Protein AF-A0A7Y3U0V8-F1 (afdb_monomer_lite)

Foldseek 3Di:
DDPPCVVDPQNCFQVDAFPWPRATWHWDAPPVRPFIWTDHPCCVPPNCVRPVGDTHGRVVVVVVVVVVCVVPPVDPVNVVVVVVVVVVVVVVVVVVVVVVVVVVVVVVVVVVVD

Radius of gyration: 26.28 Å; chains: 1; bounding box: 59×30×75 Å

Secondary structure (DSSP, 8-state):
---TTTTSS-TTTTTSB-TTT-PBEEEEEETTTTEEEEEEHHHHHH-TTT--PPPEEHHHHHHHHHHHHHHHTS-HHHHHHHHHHHHHHHHHHHHHHHHHHHHHHHHHHHHHH-

Structure (mmCIF, N/CA/C/O backbone):
data_AF-A0A7Y3U0V8-F1
#
_entry.id   AF-A0A7Y3U0V8-F1
#
loop_
_atom_site.group_PDB
_atom_site.id
_atom_site.type_symbol
_atom_site.label_atom_id
_atom_site.label_alt_id
_atom_site.label_comp_id
_atom_site.label_asym_id
_atom_site.label_entity_id
_atom_site.label_seq_id
_atom_site.pdbx_PDB_ins_code
_atom_site.Cartn_x
_atom_site.Cartn_y
_atom_site.Cartn_z
_atom_site.occupancy
_atom_site.B_iso_or_equiv
_atom_site.auth_seq_id
_atom_site.auth_comp_id
_atom_site.auth_asym_id
_atom_site.auth_atom_id
_atom_site.pdbx_PDB_model_num
ATOM 1 N N . MET A 1 1 ? 3.130 -12.318 14.472 1.00 51.38 1 MET A N 1
ATOM 2 C CA . MET A 1 1 ? 3.737 -12.485 13.133 1.00 51.38 1 MET A CA 1
ATOM 3 C C . MET A 1 1 ? 3.692 -11.131 12.450 1.00 51.38 1 MET A C 1
ATOM 5 O O . MET A 1 1 ? 2.601 -10.608 12.288 1.00 51.38 1 MET A O 1
ATOM 9 N N . ILE A 1 2 ? 4.841 -10.527 12.147 1.00 52.47 2 ILE A N 1
ATOM 10 C CA . ILE A 1 2 ? 4.885 -9.251 11.417 1.00 52.47 2 ILE A CA 1
ATOM 11 C C . ILE A 1 2 ? 4.804 -9.585 9.916 1.00 52.47 2 ILE A C 1
ATOM 13 O O . ILE A 1 2 ? 5.541 -10.474 9.480 1.00 52.47 2 ILE A O 1
ATOM 17 N N . PRO A 1 3 ? 3.913 -8.946 9.136 1.00 63.31 3 PRO A N 1
ATOM 18 C CA . PRO A 1 3 ? 3.872 -9.100 7.684 1.00 63.31 3 PRO A CA 1
ATOM 19 C C . PRO A 1 3 ? 5.257 -8.899 7.052 1.00 63.31 3 PRO A C 1
ATOM 21 O O . PRO A 1 3 ? 5.982 -7.965 7.399 1.00 63.31 3 PRO A O 1
ATOM 24 N N . ARG A 1 4 ? 5.636 -9.785 6.122 1.00 58.84 4 ARG A N 1
ATOM 25 C CA . ARG A 1 4 ? 6.954 -9.802 5.452 1.00 58.84 4 ARG A CA 1
ATOM 26 C C . ARG A 1 4 ? 7.256 -8.486 4.726 1.00 58.84 4 ARG A C 1
ATOM 28 O O . ARG A 1 4 ? 8.412 -8.142 4.494 1.00 58.84 4 ARG A O 1
ATOM 35 N N . GLU A 1 5 ? 6.206 -7.770 4.365 1.00 58.00 5 GLU A N 1
ATOM 36 C CA . GLU A 1 5 ? 6.203 -6.481 3.694 1.00 58.00 5 GLU A CA 1
ATOM 37 C C . GLU A 1 5 ? 6.750 -5.360 4.593 1.00 58.00 5 GLU A C 1
ATOM 39 O O . GLU A 1 5 ? 7.354 -4.426 4.080 1.00 58.00 5 GLU A O 1
ATOM 44 N N . ILE A 1 6 ? 6.618 -5.474 5.922 1.00 57.53 6 ILE A N 1
ATOM 45 C CA . ILE A 1 6 ? 7.069 -4.458 6.893 1.00 57.53 6 ILE A CA 1
ATOM 46 C C . ILE A 1 6 ? 8.586 -4.536 7.133 1.00 57.53 6 ILE A C 1
ATOM 48 O O . ILE A 1 6 ? 9.217 -3.539 7.466 1.00 57.53 6 ILE A O 1
ATOM 52 N N . THR A 1 7 ? 9.196 -5.706 6.930 1.00 62.00 7 THR A N 1
ATOM 53 C CA . THR A 1 7 ? 10.648 -5.914 7.094 1.00 62.00 7 THR A CA 1
ATOM 54 C C . THR A 1 7 ? 11.430 -5.782 5.787 1.00 62.00 7 THR A C 1
ATOM 56 O O . THR A 1 7 ? 12.633 -6.028 5.766 1.00 62.00 7 THR A O 1
ATOM 59 N N . ASN A 1 8 ? 10.755 -5.498 4.673 1.00 68.44 8 ASN A N 1
ATOM 60 C CA . ASN A 1 8 ? 11.371 -5.441 3.355 1.00 68.44 8 ASN A CA 1
ATOM 61 C C . ASN A 1 8 ? 11.586 -3.983 2.950 1.00 68.44 8 ASN A C 1
ATOM 63 O O . ASN A 1 8 ? 10.639 -3.203 2.930 1.00 68.44 8 ASN A O 1
ATOM 67 N N . ASP A 1 9 ? 12.802 -3.642 2.525 1.00 85.06 9 ASP A N 1
ATOM 68 C CA . ASP A 1 9 ? 13.125 -2.298 2.034 1.00 85.06 9 ASP A CA 1
ATOM 69 C C . ASP A 1 9 ? 12.246 -1.874 0.845 1.00 85.06 9 ASP A C 1
ATOM 71 O O . ASP A 1 9 ? 12.146 -0.686 0.548 1.00 85.06 9 ASP A O 1
ATOM 75 N N . TYR A 1 10 ? 11.594 -2.822 0.164 1.00 91.75 10 TYR A N 1
ATOM 76 C CA . TYR A 1 10 ? 10.693 -2.604 -0.968 1.00 91.75 10 TYR A CA 1
ATOM 77 C C . TYR A 1 10 ? 9.214 -2.739 -0.582 1.00 91.75 10 TYR A C 1
ATOM 79 O O . TYR A 1 10 ? 8.650 -3.837 -0.641 1.00 91.75 10 TYR A O 1
ATOM 87 N N . LEU A 1 11 ? 8.576 -1.598 -0.305 1.00 91.81 11 LEU A N 1
ATOM 88 C CA . LEU A 1 11 ? 7.186 -1.478 0.164 1.00 91.81 11 LEU A CA 1
ATOM 89 C C . LEU A 1 11 ? 6.149 -2.144 -0.753 1.00 91.81 11 LEU A C 1
ATOM 91 O O . LEU A 1 11 ? 5.103 -2.591 -0.301 1.00 91.81 11 LEU A O 1
ATOM 95 N N . LEU A 1 12 ? 6.424 -2.197 -2.056 1.00 92.56 12 LEU A N 1
ATOM 96 C CA . LEU A 1 12 ? 5.474 -2.641 -3.079 1.00 92.56 12 LEU A CA 1
ATOM 97 C C . LEU A 1 12 ? 5.770 -4.051 -3.597 1.00 92.56 12 LEU A C 1
ATOM 99 O O . LEU A 1 12 ? 5.128 -4.518 -4.543 1.00 92.56 12 LEU A O 1
ATOM 103 N N . SER A 1 13 ? 6.780 -4.726 -3.043 1.00 87.56 13 SER A N 1
ATOM 104 C CA . SER A 1 13 ? 7.215 -6.027 -3.546 1.00 87.56 13 SER A CA 1
ATOM 105 C C . SER A 1 13 ? 6.080 -7.045 -3.435 1.00 87.56 13 SER A C 1
ATOM 107 O O . SER A 1 13 ? 5.631 -7.372 -2.345 1.00 87.56 13 SER A O 1
ATOM 109 N N . GLY A 1 14 ? 5.630 -7.576 -4.574 1.00 79.31 14 GLY A N 1
ATOM 110 C CA . GLY A 1 14 ? 4.505 -8.513 -4.629 1.00 79.31 14 GLY A CA 1
ATOM 111 C C . GLY A 1 14 ? 3.107 -7.881 -4.598 1.00 79.31 14 GLY A C 1
ATOM 112 O O . GLY A 1 14 ? 2.146 -8.618 -4.820 1.00 79.31 14 GLY A O 1
ATOM 113 N N . LEU A 1 15 ? 3.004 -6.561 -4.405 1.00 90.94 15 LEU A N 1
ATOM 114 C CA . LEU A 1 15 ? 1.764 -5.784 -4.534 1.00 90.94 15 LEU A CA 1
ATOM 115 C C . LEU A 1 15 ? 1.580 -5.239 -5.955 1.00 90.94 15 LEU A C 1
ATOM 117 O O . LEU A 1 15 ? 0.465 -5.202 -6.467 1.00 90.94 15 LEU A O 1
ATOM 121 N N . ILE A 1 16 ? 2.677 -4.853 -6.615 1.00 94.06 16 ILE A N 1
ATOM 122 C CA . ILE A 1 16 ? 2.639 -4.347 -7.991 1.00 94.06 16 ILE A CA 1
ATOM 123 C C . ILE A 1 16 ? 2.934 -5.440 -9.026 1.00 94.06 16 ILE A C 1
ATOM 125 O O . ILE A 1 16 ? 3.755 -6.344 -8.828 1.00 94.06 16 ILE A O 1
ATOM 129 N N . TYR A 1 17 ? 2.276 -5.319 -10.178 1.00 96.62 17 TYR A N 1
ATOM 130 C CA . TYR A 1 17 ? 2.333 -6.280 -11.275 1.00 96.62 17 TYR A CA 1
ATOM 131 C C . TYR A 1 17 ? 2.912 -5.646 -12.537 1.00 96.62 17 TYR A C 1
ATOM 133 O O . TYR A 1 17 ? 2.713 -4.471 -12.836 1.00 96.62 17 TYR A O 1
ATOM 141 N N . CYS A 1 18 ? 3.632 -6.452 -13.310 1.00 96.75 18 CYS A N 1
ATOM 142 C CA . CYS A 1 18 ? 4.241 -6.018 -14.552 1.00 96.75 18 CYS A CA 1
ATOM 143 C C . CYS A 1 18 ? 3.168 -5.660 -15.587 1.00 96.75 18 CYS A C 1
ATOM 145 O O . CYS A 1 18 ? 2.355 -6.504 -15.961 1.00 96.75 18 CYS A O 1
ATOM 147 N N . GLY A 1 19 ? 3.233 -4.448 -16.141 1.00 95.81 19 GLY A N 1
ATOM 148 C CA . GLY A 1 19 ? 2.300 -4.003 -17.181 1.00 95.81 19 GLY A CA 1
ATOM 149 C C . GLY A 1 19 ? 2.305 -4.863 -18.453 1.00 95.81 19 GLY A C 1
ATOM 150 O O . GLY A 1 19 ? 1.272 -4.946 -19.111 1.00 95.81 19 GLY A O 1
ATOM 151 N N . LYS A 1 20 ? 3.426 -5.537 -18.764 1.00 96.69 20 LYS A N 1
ATOM 152 C CA . LYS A 1 20 ? 3.589 -6.367 -19.971 1.00 96.69 20 LYS A CA 1
ATOM 153 C C . LYS A 1 20 ? 3.099 -7.803 -19.794 1.00 96.69 20 LYS A C 1
ATOM 155 O O . LYS A 1 20 ? 2.203 -8.229 -20.504 1.00 96.69 20 LYS A O 1
ATOM 160 N N . CYS A 1 21 ? 3.695 -8.552 -18.866 1.00 96.12 21 CYS A N 1
ATOM 161 C CA . CYS A 1 21 ? 3.428 -9.990 -18.719 1.00 96.12 21 CYS A CA 1
ATOM 162 C C . CYS A 1 21 ? 2.584 -10.345 -17.490 1.00 96.12 21 CYS A C 1
ATOM 164 O O . CYS A 1 21 ? 2.424 -11.523 -17.188 1.00 96.12 21 CYS A O 1
ATOM 166 N N . LYS A 1 22 ? 2.105 -9.343 -16.739 1.00 96.62 22 LYS A N 1
ATOM 167 C CA . LYS A 1 22 ? 1.281 -9.494 -15.526 1.00 96.62 22 LYS A CA 1
ATOM 168 C C . LYS A 1 22 ? 1.911 -10.301 -14.385 1.00 96.62 22 LYS A C 1
ATOM 170 O O . LYS A 1 22 ? 1.285 -10.469 -13.349 1.00 96.62 22 LYS A O 1
ATOM 175 N N . ALA A 1 23 ? 3.164 -10.739 -14.506 1.00 95.88 23 ALA A N 1
ATOM 176 C CA . ALA A 1 23 ? 3.902 -11.317 -13.388 1.00 95.88 23 ALA A CA 1
ATOM 177 C C . ALA A 1 23 ? 4.147 -10.266 -12.292 1.00 95.88 23 ALA A C 1
ATOM 179 O O . ALA A 1 23 ? 4.283 -9.076 -12.589 1.00 95.88 23 ALA A O 1
ATOM 180 N N . LYS A 1 24 ? 4.271 -10.708 -11.036 1.00 95.62 24 LYS A N 1
ATOM 181 C CA . LYS A 1 24 ? 4.640 -9.838 -9.908 1.00 95.62 24 LYS A CA 1
ATOM 182 C C . LYS A 1 24 ? 5.958 -9.108 -10.181 1.00 95.62 24 LYS A C 1
ATOM 184 O O . LYS A 1 24 ? 6.856 -9.646 -10.841 1.00 95.62 24 LYS A O 1
ATOM 189 N N . MET A 1 25 ? 6.082 -7.889 -9.668 1.00 95.81 25 MET A N 1
ATOM 190 C CA . MET A 1 25 ? 7.360 -7.182 -9.632 1.00 95.81 25 MET A CA 1
ATOM 191 C C . MET A 1 25 ? 8.003 -7.320 -8.252 1.00 95.81 25 MET A C 1
ATOM 193 O O . MET A 1 25 ? 7.319 -7.372 -7.229 1.00 95.81 25 MET A O 1
ATOM 197 N N . ILE A 1 26 ? 9.328 -7.410 -8.248 1.00 94.19 26 ILE A N 1
ATOM 198 C CA . ILE A 1 26 ? 10.160 -7.612 -7.061 1.00 94.19 26 ILE A CA 1
ATOM 199 C C . ILE A 1 26 ? 11.203 -6.503 -6.955 1.00 94.19 26 ILE A C 1
ATOM 201 O O . ILE A 1 26 ? 11.564 -5.886 -7.962 1.00 94.19 26 ILE A O 1
ATOM 205 N N . GLY A 1 27 ? 11.693 -6.268 -5.741 1.00 93.81 27 GLY A N 1
ATOM 206 C CA . GLY A 1 27 ? 12.821 -5.375 -5.510 1.00 93.81 27 GLY A CA 1
ATOM 207 C C . GLY A 1 27 ? 14.100 -5.868 -6.187 1.00 93.81 27 GLY A C 1
ATOM 208 O O . GLY A 1 27 ? 14.397 -7.061 -6.200 1.00 93.81 27 GLY A O 1
ATOM 209 N N . SER A 1 28 ? 14.850 -4.943 -6.776 1.00 92.56 28 SER A N 1
ATOM 210 C CA . SER A 1 28 ? 16.143 -5.185 -7.412 1.00 92.56 28 SER A CA 1
ATOM 211 C C . SER A 1 28 ? 17.066 -3.994 -7.178 1.00 92.56 28 SER A C 1
ATOM 213 O O . SER A 1 28 ? 16.632 -2.838 -7.251 1.00 92.56 28 SER A O 1
ATOM 215 N N . SER A 1 29 ? 18.333 -4.263 -6.875 1.00 93.06 29 SER A N 1
ATOM 216 C CA . SER A 1 29 ? 19.367 -3.243 -6.745 1.00 93.06 29 SER A CA 1
ATOM 217 C C . SER A 1 29 ? 20.390 -3.360 -7.875 1.00 93.06 29 SER A C 1
ATOM 219 O O . SER A 1 29 ? 20.605 -4.431 -8.442 1.00 93.06 29 SER A O 1
ATOM 221 N N . ALA A 1 30 ? 21.009 -2.237 -8.228 1.00 89.94 30 ALA A N 1
ATOM 222 C CA . ALA A 1 30 ? 22.082 -2.161 -9.212 1.00 89.94 30 ALA A CA 1
ATOM 223 C C . ALA A 1 30 ? 23.270 -1.377 -8.644 1.00 89.94 30 ALA A C 1
ATOM 225 O O . ALA A 1 30 ? 23.121 -0.634 -7.670 1.00 89.94 30 ALA A O 1
ATOM 226 N N . LYS A 1 31 ? 24.446 -1.544 -9.269 1.00 88.12 31 LYS A N 1
ATOM 227 C CA . LYS A 1 31 ? 25.719 -0.928 -8.846 1.00 88.12 31 LYS A CA 1
ATOM 228 C C . LYS A 1 31 ? 25.970 -1.103 -7.341 1.00 88.12 31 LYS A C 1
ATOM 230 O O . LYS A 1 31 ? 26.097 -0.125 -6.612 1.00 88.12 31 LYS A O 1
ATOM 235 N N . SER A 1 32 ? 25.953 -2.353 -6.875 1.00 87.56 32 SER A N 1
ATOM 236 C CA . SER A 1 32 ? 26.212 -2.709 -5.471 1.00 87.56 32 SER A CA 1
ATOM 237 C C . SER A 1 32 ? 25.335 -1.958 -4.457 1.00 87.56 32 SER A C 1
ATOM 239 O O . SER A 1 32 ? 25.818 -1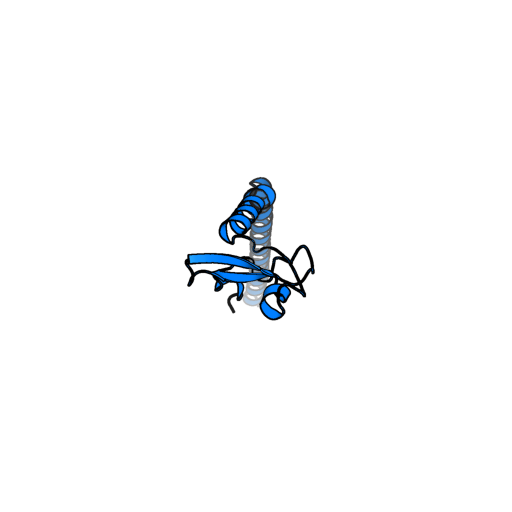.527 -3.418 1.00 87.56 32 SER A O 1
ATOM 241 N N . GLY A 1 33 ? 24.047 -1.769 -4.767 1.00 85.62 33 GLY A N 1
ATOM 242 C CA . GLY A 1 33 ? 23.105 -1.112 -3.854 1.00 85.62 33 GLY A CA 1
ATOM 243 C C . GLY A 1 33 ? 23.030 0.411 -3.974 1.00 85.62 33 GLY A C 1
ATOM 244 O O . GLY A 1 33 ? 22.352 1.038 -3.173 1.00 85.62 33 GLY A O 1
ATOM 245 N N . GLN A 1 34 ? 23.667 1.034 -4.970 1.00 89.69 34 GLN A N 1
ATOM 246 C CA . GLN A 1 34 ? 23.546 2.487 -5.179 1.00 89.69 34 GLN A CA 1
ATOM 247 C C . GLN A 1 34 ? 22.214 2.896 -5.821 1.00 89.69 34 GLN A C 1
ATOM 249 O O . GLN A 1 34 ? 21.778 4.043 -5.703 1.00 89.69 34 GLN A O 1
ATOM 254 N N . HIS A 1 35 ? 21.567 1.981 -6.544 1.00 93.00 35 HIS A N 1
ATOM 255 C CA . HIS A 1 35 ? 20.310 2.257 -7.229 1.00 93.00 35 HIS A CA 1
ATOM 256 C C . HIS A 1 35 ? 19.291 1.154 -6.962 1.00 93.00 35 HIS A C 1
ATOM 258 O O . HIS A 1 35 ? 19.620 -0.028 -7.058 1.00 93.00 35 HIS A O 1
ATOM 264 N N . PHE A 1 36 ? 18.046 1.545 -6.685 1.00 95.50 36 PHE A N 1
ATOM 265 C CA . PHE A 1 36 ? 16.970 0.633 -6.304 1.00 95.50 36 PHE A CA 1
ATOM 266 C C . PHE A 1 36 ? 15.784 0.741 -7.262 1.00 95.50 36 PHE A C 1
ATOM 268 O O . PHE A 1 36 ? 15.300 1.835 -7.572 1.00 95.50 36 PHE A O 1
ATOM 275 N N . TYR A 1 37 ? 15.288 -0.412 -7.698 1.00 96.25 37 TYR A N 1
ATOM 276 C CA . TYR A 1 37 ? 14.240 -0.538 -8.698 1.00 96.25 37 TYR A CA 1
ATOM 277 C C . TYR A 1 37 ? 13.248 -1.642 -8.348 1.00 96.25 37 TYR A C 1
ATOM 279 O O . TYR A 1 37 ? 13.576 -2.596 -7.648 1.00 96.25 37 TYR A O 1
ATOM 287 N N . TYR A 1 38 ? 12.062 -1.553 -8.930 1.00 96.69 38 TYR A N 1
ATOM 288 C CA . TYR A 1 38 ? 11.169 -2.682 -9.109 1.00 96.69 38 TYR A CA 1
ATOM 289 C C . TYR A 1 38 ? 11.379 -3.288 -10.493 1.00 96.69 38 TYR A C 1
ATOM 291 O O . TYR A 1 38 ? 11.385 -2.585 -11.509 1.00 96.69 38 TYR A O 1
ATOM 299 N N . ALA A 1 39 ? 11.530 -4.607 -10.531 1.00 96.00 39 ALA A N 1
ATOM 300 C CA . ALA A 1 39 ? 11.775 -5.378 -11.738 1.00 96.00 39 ALA A CA 1
ATOM 301 C C . ALA A 1 39 ? 10.724 -6.476 -11.902 1.00 96.00 39 ALA A C 1
ATOM 303 O O . ALA A 1 39 ? 10.282 -7.085 -10.930 1.00 96.00 39 ALA A O 1
ATOM 304 N N . CYS A 1 40 ? 10.333 -6.765 -13.143 1.00 97.00 40 CYS A N 1
ATOM 305 C CA . CYS A 1 40 ? 9.454 -7.894 -13.424 1.00 97.00 40 CYS A CA 1
ATOM 306 C C . CYS A 1 40 ? 10.133 -9.213 -13.020 1.00 97.00 40 CYS A C 1
ATOM 308 O O . CYS A 1 40 ? 11.260 -9.481 -13.435 1.00 97.00 40 CYS A O 1
ATOM 310 N N . HIS A 1 41 ? 9.430 -10.066 -12.270 1.00 95.50 41 HIS A N 1
ATOM 311 C CA . HIS A 1 41 ? 9.967 -11.354 -11.832 1.00 95.50 41 HIS A CA 1
ATOM 312 C C . HIS A 1 41 ? 10.431 -12.236 -13.006 1.00 95.50 41 HIS A C 1
ATOM 314 O O . HIS A 1 41 ? 11.516 -12.809 -12.954 1.00 95.50 41 HIS A O 1
ATOM 320 N N . ASN A 1 42 ? 9.659 -12.298 -14.097 1.00 96.50 42 ASN A N 1
ATOM 321 C CA . ASN A 1 42 ? 10.029 -13.088 -15.276 1.00 96.50 42 ASN A CA 1
ATOM 322 C C . ASN A 1 42 ? 11.242 -12.512 -16.015 1.00 96.50 42 ASN A C 1
ATOM 324 O O . ASN A 1 42 ? 12.074 -13.286 -16.472 1.00 96.50 42 ASN A O 1
ATOM 328 N N . TYR A 1 43 ? 11.378 -11.183 -16.078 1.00 95.88 43 TYR A N 1
ATOM 329 C CA . TYR A 1 43 ? 12.578 -10.544 -16.627 1.00 95.88 43 TYR A CA 1
ATOM 330 C C . TYR A 1 43 ? 13.825 -10.931 -15.823 1.00 95.88 43 TYR A C 1
ATOM 332 O O . TYR A 1 43 ? 14.821 -11.357 -16.396 1.00 95.88 43 TYR A O 1
ATOM 340 N N . ILE A 1 44 ? 13.750 -10.848 -14.490 1.00 94.75 44 ILE A N 1
ATOM 341 C CA . ILE A 1 44 ? 14.878 -11.172 -13.607 1.00 94.75 44 ILE A CA 1
ATOM 342 C C . ILE A 1 44 ? 15.237 -12.659 -13.657 1.00 94.75 44 ILE A C 1
ATOM 344 O O . ILE A 1 44 ? 16.412 -13.003 -13.693 1.00 94.75 44 ILE A O 1
ATOM 348 N N . LYS A 1 45 ? 14.242 -13.552 -13.634 1.00 94.88 45 LYS A N 1
ATOM 349 C CA . LYS A 1 45 ? 14.482 -15.000 -13.540 1.00 94.88 45 LYS A CA 1
ATOM 350 C C . LYS A 1 45 ? 14.732 -15.683 -1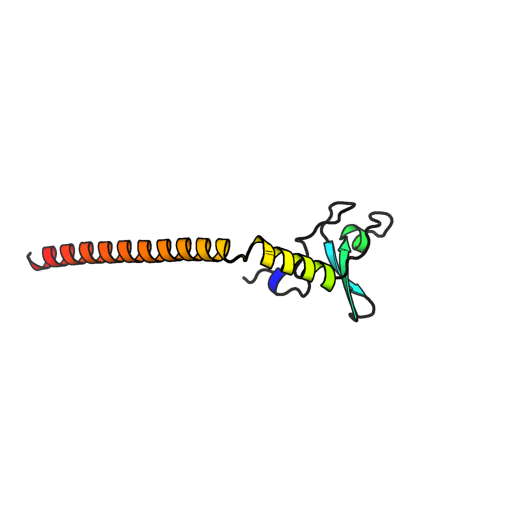4.878 1.00 94.88 45 LYS A C 1
ATOM 352 O O . LYS A 1 45 ? 15.364 -16.731 -14.889 1.00 94.88 45 LYS A O 1
ATOM 357 N N . ARG A 1 46 ? 14.186 -15.152 -15.973 1.00 95.25 46 ARG A N 1
ATOM 358 C CA . ARG A 1 46 ? 14.181 -15.818 -17.286 1.00 95.25 46 ARG A CA 1
ATOM 359 C C . ARG A 1 46 ? 14.703 -14.941 -18.426 1.00 95.25 46 ARG A C 1
ATOM 361 O O . ARG A 1 46 ? 14.738 -15.392 -19.562 1.00 95.25 46 ARG A O 1
ATOM 368 N N . GLY A 1 47 ? 15.113 -13.710 -18.135 1.00 94.81 47 GLY A N 1
ATOM 369 C CA . GLY A 1 47 ? 15.735 -12.819 -19.106 1.00 94.81 47 GLY A CA 1
ATOM 370 C C . GLY A 1 47 ? 14.758 -11.983 -19.935 1.00 94.81 47 GLY A C 1
ATOM 371 O O . GLY A 1 47 ? 13.529 -12.075 -19.834 1.00 94.81 47 GLY A O 1
ATOM 372 N N . LYS A 1 48 ? 15.350 -11.118 -20.764 1.00 94.44 48 LYS A N 1
ATOM 373 C CA . LYS A 1 48 ? 14.655 -10.108 -21.577 1.00 94.44 48 LYS A CA 1
ATOM 374 C C . LYS A 1 48 ? 13.776 -10.709 -22.673 1.00 94.44 48 LYS A C 1
ATOM 376 O O . LYS A 1 48 ? 12.762 -10.095 -23.004 1.00 94.44 48 LYS A O 1
ATOM 381 N N . ASP A 1 49 ? 14.128 -11.894 -23.165 1.00 96.00 49 ASP A N 1
ATOM 382 C CA . ASP A 1 49 ? 13.375 -12.604 -24.206 1.00 96.00 49 ASP A CA 1
ATOM 383 C C . ASP A 1 49 ? 11.984 -13.014 -23.714 1.00 96.00 49 ASP A C 1
ATOM 385 O O . ASP A 1 49 ? 11.018 -12.980 -24.470 1.00 96.00 49 ASP A O 1
ATOM 389 N N . ILE A 1 50 ? 11.850 -13.312 -22.416 1.00 96.94 50 ILE A N 1
ATOM 390 C CA . ILE A 1 50 ? 10.556 -13.633 -21.802 1.00 96.94 50 ILE A CA 1
ATOM 391 C C . ILE A 1 50 ? 9.762 -12.375 -21.453 1.00 96.94 50 ILE A C 1
ATOM 393 O O . ILE A 1 50 ? 8.536 -12.354 -21.558 1.00 96.94 50 ILE A O 1
ATOM 397 N N . CYS A 1 51 ? 10.424 -11.318 -20.983 1.00 97.56 51 CYS A N 1
ATOM 398 C CA . CYS A 1 51 ? 9.746 -10.061 -20.695 1.00 97.56 51 CYS A CA 1
ATOM 399 C C . CYS A 1 51 ? 10.698 -8.876 -20.815 1.00 97.56 51 CYS A C 1
ATOM 401 O O . CYS A 1 51 ? 11.605 -8.709 -20.011 1.00 97.56 51 CYS A O 1
ATOM 403 N N . SER A 1 52 ? 10.422 -7.975 -21.753 1.00 96.81 52 SER A N 1
ATOM 404 C CA . SER A 1 52 ? 11.205 -6.755 -21.980 1.00 96.81 52 SER A CA 1
ATOM 405 C C . SER A 1 52 ? 10.697 -5.551 -21.172 1.00 96.81 52 SER A C 1
ATOM 407 O O . SER A 1 52 ? 10.715 -4.411 -21.650 1.00 96.81 52 SER A O 1
ATOM 409 N N . ALA A 1 53 ? 10.133 -5.783 -19.983 1.00 96.56 53 ALA A N 1
ATOM 410 C CA . ALA A 1 53 ? 9.650 -4.705 -19.123 1.00 96.56 53 ALA A CA 1
ATOM 411 C C . ALA A 1 53 ? 10.819 -3.866 -18.593 1.00 96.56 53 ALA A C 1
ATOM 413 O O . ALA A 1 53 ? 11.868 -4.398 -18.238 1.00 96.56 53 ALA A O 1
ATOM 414 N N . ARG A 1 54 ? 10.631 -2.544 -18.542 1.00 95.38 54 ARG A N 1
ATOM 415 C CA . ARG A 1 54 ? 11.631 -1.631 -17.980 1.00 95.38 54 ARG A CA 1
ATOM 416 C C . ARG A 1 54 ? 11.645 -1.739 -16.455 1.00 95.38 54 ARG A C 1
ATOM 418 O O . ARG A 1 54 ? 10.619 -2.023 -15.838 1.00 95.38 54 ARG A O 1
ATOM 425 N N . LEU A 1 55 ? 12.811 -1.479 -15.872 1.00 95.25 55 LEU A N 1
ATOM 426 C CA . LEU A 1 55 ? 12.959 -1.272 -14.436 1.00 95.25 55 LEU A CA 1
ATOM 427 C C . LEU A 1 55 ? 12.252 0.028 -14.038 1.00 95.25 55 LEU A C 1
ATOM 429 O O . LEU A 1 55 ? 12.395 1.041 -14.723 1.00 95.25 55 LEU A O 1
ATOM 433 N N . ILE A 1 56 ? 11.514 0.002 -12.933 1.00 96.44 56 ILE A N 1
ATOM 434 C CA . ILE A 1 56 ? 10.833 1.178 -12.379 1.00 96.44 56 ILE A CA 1
ATOM 435 C C . ILE A 1 56 ? 11.637 1.649 -11.173 1.00 96.44 56 ILE A C 1
ATOM 437 O O . ILE A 1 56 ? 11.943 0.842 -10.301 1.00 96.44 56 ILE A O 1
ATOM 441 N N . LYS A 1 57 ? 12.007 2.929 -11.097 1.00 96.88 57 LYS A N 1
ATOM 442 C CA . LYS A 1 57 ? 12.755 3.452 -9.944 1.00 96.88 57 LYS A CA 1
ATOM 443 C C . LYS A 1 57 ? 11.915 3.333 -8.676 1.00 96.88 57 LYS A C 1
ATOM 445 O O . LYS A 1 57 ? 10.803 3.848 -8.628 1.00 96.88 57 LYS A O 1
ATOM 450 N N . LYS A 1 58 ? 12.483 2.705 -7.642 1.00 96.00 58 LYS A N 1
ATOM 451 C CA . LYS A 1 58 ? 11.814 2.443 -6.359 1.00 96.00 58 LYS A CA 1
ATOM 452 C C . LYS A 1 58 ? 11.204 3.712 -5.764 1.00 96.00 58 LYS A C 1
ATOM 454 O O . LYS A 1 58 ? 10.011 3.752 -5.500 1.00 96.00 58 LYS A O 1
ATOM 459 N N . LYS A 1 59 ? 12.027 4.757 -5.625 1.00 96.06 59 LYS A N 1
ATOM 460 C CA . LYS A 1 59 ? 11.632 6.028 -5.006 1.00 96.06 59 LYS A CA 1
ATOM 461 C C . LYS A 1 59 ? 10.463 6.697 -5.733 1.00 96.06 59 LYS A C 1
ATOM 463 O O . LYS A 1 59 ? 9.562 7.195 -5.079 1.00 96.06 59 LYS A O 1
ATOM 468 N N . GLU A 1 60 ? 10.476 6.711 -7.064 1.00 96.75 60 GLU A N 1
ATOM 469 C CA . GLU A 1 60 ? 9.449 7.409 -7.850 1.00 96.75 60 GLU A CA 1
ATOM 470 C C . GLU A 1 60 ? 8.080 6.734 -7.710 1.00 96.75 60 GLU A C 1
ATOM 472 O O . GLU A 1 60 ? 7.096 7.410 -7.424 1.00 96.75 60 GLU A O 1
ATOM 477 N N . ILE A 1 61 ? 8.013 5.405 -7.850 1.00 96.38 61 ILE A N 1
ATOM 478 C CA . ILE A 1 61 ? 6.736 4.686 -7.754 1.00 96.38 61 ILE A CA 1
ATOM 479 C C . ILE A 1 61 ? 6.197 4.637 -6.321 1.00 96.38 61 ILE A C 1
ATOM 481 O O . ILE A 1 61 ? 4.991 4.749 -6.123 1.00 96.38 61 ILE A O 1
ATOM 485 N N . GLU A 1 62 ? 7.069 4.505 -5.318 1.00 96.50 62 GLU A N 1
ATOM 486 C CA . GLU A 1 62 ? 6.646 4.523 -3.915 1.00 96.50 62 GLU A CA 1
ATOM 487 C C . GLU A 1 62 ? 6.111 5.892 -3.513 1.00 96.50 62 GLU A C 1
ATOM 489 O O . GLU A 1 62 ? 5.038 5.958 -2.924 1.00 96.50 62 GLU A O 1
ATOM 494 N N . LEU A 1 63 ? 6.801 6.979 -3.880 1.00 97.31 63 LEU A N 1
ATOM 495 C CA . LEU A 1 63 ? 6.300 8.329 -3.620 1.00 97.31 63 LEU A CA 1
ATOM 496 C C . LEU A 1 63 ? 4.962 8.565 -4.316 1.00 97.31 63 LEU A C 1
ATOM 498 O O . LEU A 1 63 ? 4.042 9.061 -3.679 1.00 97.31 63 LEU A O 1
ATOM 502 N N . LEU A 1 64 ? 4.822 8.156 -5.580 1.00 97.12 64 LEU A N 1
ATOM 503 C CA . LEU A 1 64 ? 3.558 8.296 -6.302 1.00 97.12 64 LEU A CA 1
ATOM 504 C C . LEU A 1 64 ? 2.398 7.605 -5.569 1.00 97.12 64 LEU A C 1
ATOM 506 O O . LEU A 1 64 ? 1.329 8.190 -5.419 1.00 97.12 64 LEU A O 1
ATOM 510 N N . ILE A 1 65 ? 2.607 6.372 -5.101 1.00 95.94 65 ILE A N 1
ATOM 511 C CA . ILE A 1 65 ? 1.575 5.612 -4.385 1.00 95.94 65 ILE A CA 1
ATOM 512 C C . ILE A 1 65 ? 1.284 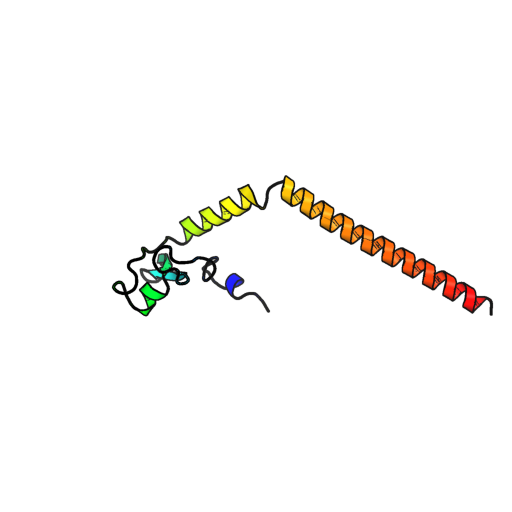6.228 -3.016 1.00 95.94 65 ILE A C 1
ATOM 514 O O . ILE A 1 65 ? 0.119 6.354 -2.654 1.00 95.94 65 ILE A O 1
ATOM 518 N N . ILE A 1 66 ? 2.313 6.640 -2.272 1.00 95.94 66 ILE A N 1
ATOM 519 C CA . ILE A 1 66 ? 2.147 7.303 -0.972 1.00 95.94 66 ILE A CA 1
ATOM 520 C C . ILE A 1 66 ? 1.312 8.573 -1.128 1.00 95.94 66 ILE A C 1
ATOM 522 O O . ILE A 1 66 ? 0.366 8.779 -0.370 1.00 95.94 66 ILE A O 1
ATOM 526 N N . GLU A 1 67 ? 1.623 9.402 -2.121 1.00 97.62 67 GLU A N 1
ATOM 527 C CA . GLU A 1 67 ? 0.862 10.622 -2.373 1.00 97.62 67 GLU A CA 1
ATOM 528 C C . GLU A 1 67 ? -0.573 10.309 -2.798 1.00 97.62 67 GLU A C 1
ATOM 530 O O . GLU A 1 67 ? -1.499 10.950 -2.310 1.00 97.62 67 GLU A O 1
ATOM 535 N N . HIS A 1 68 ? -0.798 9.276 -3.613 1.00 97.25 68 HIS A N 1
ATOM 536 C CA . HIS A 1 68 ? -2.153 8.847 -3.965 1.00 97.25 68 HIS A CA 1
ATOM 537 C C . HIS A 1 68 ? -2.963 8.389 -2.739 1.00 97.25 68 HIS A C 1
ATOM 539 O O . HIS A 1 68 ? -4.112 8.794 -2.578 1.00 97.25 68 HIS A O 1
ATOM 545 N N . ILE A 1 69 ? -2.353 7.615 -1.834 1.00 96.69 69 ILE A N 1
ATOM 546 C CA . ILE A 1 69 ? -2.981 7.189 -0.574 1.00 96.69 69 ILE A CA 1
ATOM 547 C C . ILE A 1 69 ? -3.344 8.407 0.280 1.00 96.69 69 ILE A C 1
ATOM 549 O O . ILE A 1 69 ? -4.474 8.506 0.751 1.00 96.69 69 ILE A O 1
ATOM 553 N N . LYS A 1 70 ? -2.424 9.360 0.453 1.00 96.50 70 LYS A N 1
ATOM 554 C CA . LYS A 1 70 ? -2.690 10.576 1.237 1.00 96.50 70 LYS A CA 1
ATOM 555 C C . LYS A 1 70 ? -3.840 11.399 0.669 1.00 96.50 70 LYS A C 1
ATOM 557 O O . LYS A 1 70 ? -4.662 11.901 1.417 1.00 96.50 70 LYS A O 1
ATOM 562 N N . THR A 1 71 ? -3.882 11.529 -0.651 1.00 97.44 71 THR A N 1
ATOM 563 C CA . THR A 1 71 ? -4.816 12.430 -1.337 1.00 97.44 71 THR A CA 1
ATOM 564 C C . THR A 1 71 ? -6.204 11.841 -1.554 1.00 97.44 71 THR A C 1
ATOM 566 O O . THR A 1 71 ? -7.144 12.609 -1.707 1.00 97.44 71 THR A O 1
ATOM 569 N N . HIS A 1 72 ? -6.348 10.512 -1.575 1.00 97.06 72 HIS A N 1
ATOM 570 C CA . HIS A 1 72 ? -7.625 9.863 -1.909 1.00 97.06 72 HIS A CA 1
ATOM 571 C C . HIS A 1 72 ? -8.161 8.949 -0.804 1.00 97.06 72 HIS A C 1
ATOM 573 O O . HIS A 1 72 ? -9.354 8.669 -0.776 1.00 97.06 72 HIS A O 1
ATOM 579 N N . ILE A 1 73 ? -7.297 8.452 0.087 1.00 96.75 73 ILE A N 1
ATOM 580 C CA . ILE A 1 73 ? -7.682 7.506 1.144 1.00 96.75 73 ILE A CA 1
ATOM 581 C C . ILE A 1 73 ? -7.607 8.176 2.511 1.00 96.75 73 ILE A C 1
ATOM 583 O O . ILE A 1 73 ? -8.558 8.091 3.276 1.00 96.75 73 ILE A O 1
ATOM 587 N N . LEU A 1 74 ? -6.505 8.860 2.820 1.00 96.75 74 LEU A N 1
ATOM 588 C CA . LEU A 1 74 ? -6.296 9.520 4.114 1.00 96.75 74 LEU A CA 1
ATOM 589 C C . LEU A 1 74 ? -6.780 10.977 4.095 1.00 96.75 74 LEU A C 1
ATOM 591 O O . LEU A 1 74 ? -6.094 11.867 4.595 1.00 96.75 74 LEU A O 1
ATOM 595 N N . THR A 1 75 ? -7.941 11.210 3.483 1.00 97.69 75 THR A N 1
ATOM 596 C CA . THR A 1 75 ? -8.586 12.526 3.451 1.00 97.69 75 THR A CA 1
ATOM 597 C C . THR A 1 75 ? -9.256 12.830 4.787 1.00 97.69 75 THR A C 1
ATOM 599 O O . THR A 1 75 ? -9.534 11.925 5.577 1.00 97.69 75 THR A O 1
ATOM 602 N N . GLU A 1 76 ? -9.521 14.108 5.052 1.00 97.50 76 GLU A N 1
ATOM 603 C CA . GLU A 1 76 ? -10.190 14.540 6.281 1.00 97.50 76 GLU A CA 1
ATOM 604 C C . GLU A 1 76 ? -11.574 13.896 6.420 1.00 97.50 76 GLU A C 1
ATOM 606 O O . GLU A 1 76 ? -11.939 13.441 7.505 1.00 97.50 76 GLU A O 1
ATOM 611 N N . GLU A 1 77 ? -12.305 13.769 5.313 1.00 97.75 77 GLU A N 1
ATOM 612 C CA . GLU A 1 77 ? -13.619 13.134 5.268 1.00 97.75 77 GLU A CA 1
ATOM 613 C C . GLU A 1 77 ? -13.536 11.660 5.678 1.00 97.75 77 GLU A C 1
ATOM 615 O O . GLU A 1 77 ? -14.225 11.242 6.609 1.00 97.75 77 GLU A O 1
ATOM 620 N N . ASN A 1 78 ? -12.642 10.887 5.051 1.00 97.81 78 ASN A N 1
ATOM 621 C CA . ASN A 1 78 ? -12.490 9.460 5.342 1.00 97.81 78 ASN A CA 1
ATOM 622 C C . ASN A 1 78 ? -11.992 9.224 6.776 1.00 97.81 78 ASN A C 1
ATOM 624 O O . ASN A 1 78 ? -12.418 8.281 7.442 1.00 97.81 78 ASN A O 1
ATOM 628 N N . LEU A 1 79 ? -11.087 10.076 7.269 1.00 97.62 79 LEU A N 1
ATOM 629 C CA . LEU A 1 79 ? -10.589 9.998 8.643 1.00 97.62 79 LEU A CA 1
ATOM 630 C C . LEU A 1 79 ? -11.681 10.340 9.661 1.00 97.62 79 LEU A C 1
ATOM 632 O O . LEU A 1 79 ? -11.763 9.693 10.705 1.00 97.62 79 LEU A O 1
ATOM 636 N N . THR A 1 80 ? -12.540 11.311 9.352 1.00 98.00 80 THR A N 1
ATOM 637 C CA . THR A 1 80 ? -13.684 11.677 10.196 1.00 98.00 80 THR A CA 1
ATOM 638 C C . THR A 1 80 ? -14.721 10.559 10.229 1.00 98.00 80 THR A C 1
ATOM 640 O O . THR A 1 80 ? -15.229 10.214 11.297 1.00 98.00 80 THR A O 1
ATOM 643 N N . GLU A 1 81 ? -15.010 9.943 9.083 1.00 98.00 81 GLU A N 1
ATOM 644 C CA . GLU A 1 81 ? -15.889 8.776 9.006 1.00 98.00 81 GLU A CA 1
ATOM 645 C C . GLU A 1 81 ? -15.333 7.608 9.829 1.00 98.00 81 GLU A C 1
ATOM 647 O O . GLU A 1 81 ? -16.040 7.063 10.681 1.00 98.00 81 GLU A O 1
ATOM 652 N N . LEU A 1 82 ? -14.046 7.285 9.660 1.00 97.44 82 LEU A N 1
ATOM 653 C CA . LEU A 1 82 ? -13.370 6.255 10.447 1.00 97.44 82 LEU A CA 1
ATOM 654 C C . LEU A 1 82 ? -13.442 6.550 11.952 1.00 97.44 82 LEU A C 1
ATOM 656 O O . LEU A 1 82 ? -13.760 5.658 12.738 1.00 97.44 82 LEU A O 1
ATOM 660 N N . PHE A 1 83 ? -13.184 7.795 12.360 1.00 97.75 83 PHE A N 1
ATOM 661 C CA . PHE A 1 83 ? -13.277 8.205 13.760 1.00 97.75 83 PHE A CA 1
ATOM 662 C C . PHE A 1 83 ? -14.682 7.980 14.324 1.00 97.75 83 PHE A C 1
ATOM 664 O O . PHE A 1 83 ? -14.824 7.429 15.414 1.00 97.75 83 PHE A O 1
ATOM 671 N N . ASN A 1 84 ? -15.722 8.349 13.575 1.00 97.94 84 ASN A N 1
ATOM 672 C CA . ASN A 1 84 ? -17.105 8.164 14.003 1.00 97.94 84 ASN A CA 1
ATOM 673 C C . ASN A 1 84 ? -17.477 6.684 14.137 1.00 97.94 84 ASN A C 1
ATOM 675 O O . ASN A 1 84 ? -18.159 6.317 15.093 1.00 97.94 84 ASN A O 1
ATOM 679 N N 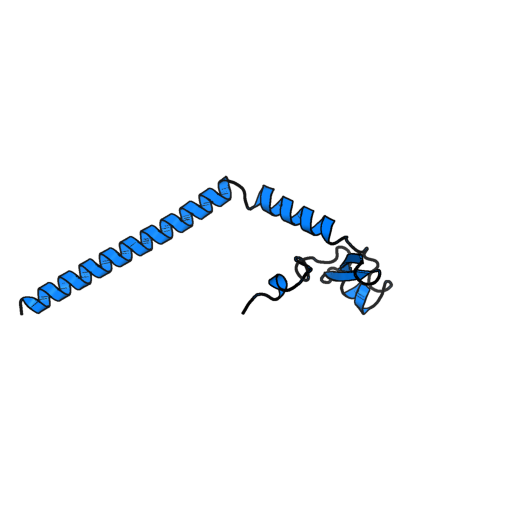. ILE A 1 85 ? -17.013 5.828 13.221 1.00 97.94 85 ILE A N 1
ATOM 680 C CA . ILE A 1 85 ? -17.210 4.374 13.311 1.00 97.94 85 ILE A CA 1
ATOM 681 C C . ILE A 1 85 ? -16.596 3.844 14.610 1.00 97.94 85 ILE A C 1
ATOM 683 O O . ILE A 1 85 ? -17.293 3.217 15.408 1.00 97.94 85 ILE A O 1
ATOM 687 N N . VAL A 1 86 ? -15.326 4.169 14.865 1.00 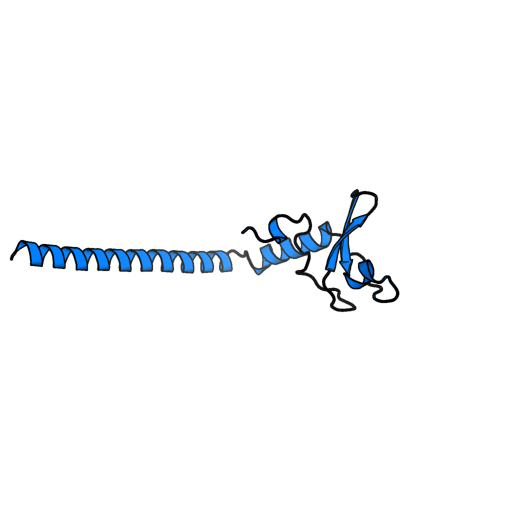97.62 86 VAL A N 1
ATOM 688 C CA . VAL A 1 86 ? -14.606 3.718 16.065 1.00 97.62 86 VAL A CA 1
ATOM 689 C C . VAL A 1 86 ? -15.254 4.262 17.341 1.00 97.62 86 VAL A C 1
ATOM 691 O O . VAL A 1 86 ? -15.438 3.529 18.312 1.00 97.62 86 VAL A O 1
ATOM 694 N N . LEU A 1 87 ? -15.649 5.536 17.354 1.00 97.81 87 LEU A N 1
ATOM 695 C CA . LEU A 1 87 ? -16.308 6.150 18.505 1.00 97.81 87 LEU A CA 1
ATOM 696 C C . LEU A 1 87 ? -17.657 5.483 18.806 1.00 97.81 87 LEU A C 1
ATOM 698 O O . LEU A 1 87 ? -17.992 5.251 19.970 1.00 97.81 87 LEU A O 1
ATOM 702 N N . ASN A 1 88 ? -18.430 5.161 17.769 1.00 97.81 88 ASN A N 1
ATOM 703 C CA . ASN A 1 88 ? -19.698 4.458 17.921 1.00 97.81 88 ASN A CA 1
ATOM 704 C C . ASN A 1 88 ? -19.499 3.056 18.496 1.00 97.81 88 ASN A C 1
ATOM 706 O O . ASN A 1 88 ? -20.231 2.686 19.414 1.00 97.81 88 ASN A O 1
ATOM 710 N N . GLU A 1 89 ? -18.497 2.320 18.019 1.00 97.69 89 GLU A N 1
ATOM 711 C CA . GLU A 1 89 ? -18.151 0.988 18.520 1.00 97.69 89 GLU A CA 1
ATOM 712 C C . GLU A 1 89 ? -17.726 1.032 19.997 1.00 97.69 89 GLU A C 1
ATOM 714 O O . GLU A 1 89 ? -18.261 0.290 20.822 1.00 97.69 89 GLU A O 1
ATOM 719 N N . ILE A 1 90 ? -16.861 1.980 20.377 1.00 97.44 90 ILE A N 1
ATOM 720 C CA . ILE A 1 90 ? -16.457 2.191 21.779 1.00 97.44 90 ILE A CA 1
ATOM 721 C C . ILE A 1 90 ? -17.677 2.490 22.662 1.00 97.44 90 ILE A C 1
ATOM 723 O O . ILE A 1 90 ? -17.832 1.918 23.744 1.00 97.44 90 ILE A O 1
ATOM 727 N N . ASN A 1 91 ? -18.565 3.376 22.208 1.00 97.31 91 ASN A N 1
ATOM 728 C CA . ASN A 1 91 ? -19.755 3.752 22.966 1.00 97.31 91 ASN A CA 1
ATOM 729 C C . ASN A 1 91 ? -20.765 2.603 23.085 1.00 97.31 91 ASN A C 1
ATOM 731 O O . ASN A 1 91 ? -21.433 2.491 24.112 1.00 97.31 91 ASN A O 1
ATOM 735 N N . GLN A 1 92 ? -20.892 1.760 22.057 1.00 97.19 92 GLN A N 1
ATOM 736 C CA . GLN A 1 92 ? -21.709 0.546 22.110 1.00 97.19 92 GLN A CA 1
ATOM 737 C C . GLN A 1 92 ? -21.153 -0.432 23.144 1.00 97.19 92 GLN A C 1
ATOM 739 O O . GLN A 1 92 ? -21.868 -0.772 24.083 1.00 97.19 92 GLN A O 1
ATOM 744 N N . HIS A 1 93 ? -19.861 -0.758 23.073 1.00 96.19 93 HIS A N 1
ATOM 745 C CA . HIS A 1 93 ? -19.218 -1.638 24.050 1.00 96.19 93 HIS A CA 1
ATOM 746 C C . HIS A 1 93 ? -19.349 -1.143 25.492 1.00 96.19 93 HIS A C 1
ATOM 748 O O . HIS A 1 93 ? -19.540 -1.942 26.414 1.00 96.19 93 HIS A O 1
ATOM 754 N N . LYS A 1 94 ? -19.268 0.176 25.702 1.00 96.38 94 LYS A N 1
ATOM 755 C CA . LYS A 1 94 ? -19.460 0.772 27.025 1.00 96.38 94 LYS A CA 1
ATOM 756 C C . LYS A 1 94 ? -20.887 0.567 27.535 1.00 96.38 94 LYS A C 1
ATOM 758 O O . LYS A 1 94 ? -21.050 0.129 28.670 1.00 96.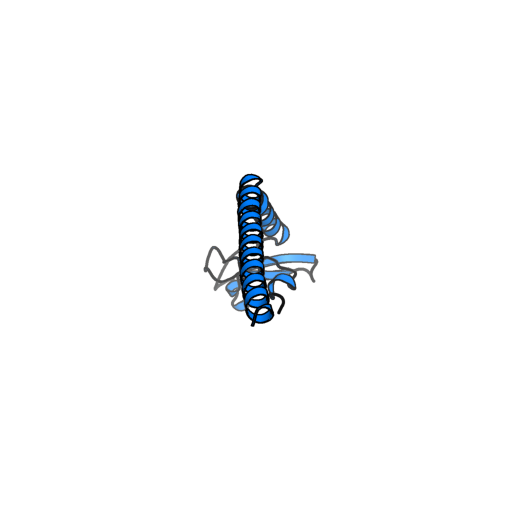38 94 LYS A O 1
ATOM 763 N N . ARG A 1 95 ? -21.901 0.839 26.704 1.00 96.38 95 ARG A N 1
ATOM 764 C CA . ARG A 1 95 ? -23.312 0.622 27.069 1.00 96.38 95 ARG A CA 1
ATOM 765 C C . ARG A 1 95 ? -23.591 -0.842 27.391 1.00 96.38 95 ARG A C 1
ATOM 767 O O . ARG A 1 95 ? -24.167 -1.123 28.436 1.00 96.38 95 ARG A O 1
ATOM 774 N N . ASP A 1 96 ? -23.111 -1.760 26.558 1.00 96.25 96 ASP A N 1
ATOM 775 C CA . ASP A 1 96 ? -23.308 -3.197 26.768 1.00 96.25 96 ASP A CA 1
ATOM 776 C C . ASP A 1 96 ? -22.680 -3.661 28.090 1.00 96.25 96 ASP A C 1
ATOM 778 O O . ASP A 1 96 ? -23.284 -4.426 28.843 1.00 96.25 96 ASP A O 1
ATOM 782 N N . SER A 1 97 ? -21.487 -3.152 28.412 1.00 95.19 97 SER A N 1
ATOM 783 C CA . SER A 1 97 ? -20.819 -3.439 29.685 1.00 95.19 97 SER A CA 1
ATOM 784 C C . SER A 1 97 ? -21.595 -2.872 30.879 1.00 95.19 97 SER A C 1
ATOM 786 O O . SER A 1 97 ? -21.769 -3.560 31.883 1.00 95.19 97 SER A O 1
ATOM 788 N N . GLU A 1 98 ? -22.095 -1.635 30.784 1.00 96.38 98 GLU A N 1
ATOM 789 C CA . GLU A 1 98 ? -22.920 -1.016 31.831 1.00 96.38 98 GLU A CA 1
ATOM 790 C C . GLU A 1 98 ? -24.222 -1.793 32.064 1.00 96.38 98 GLU A C 1
ATOM 792 O O . GLU A 1 98 ? -24.647 -1.970 33.208 1.00 96.38 98 GLU A O 1
ATOM 797 N N . ASP A 1 99 ? -24.850 -2.292 31.002 1.00 96.25 99 ASP A N 1
ATOM 798 C CA . ASP A 1 99 ? -26.065 -3.093 31.107 1.00 96.25 99 ASP A CA 1
ATOM 799 C C . ASP A 1 99 ? -25.793 -4.471 31.723 1.00 96.25 99 ASP A C 1
ATOM 801 O O . ASP A 1 99 ? -26.569 -4.924 32.568 1.00 96.25 99 ASP A O 1
ATOM 805 N N . GLN A 1 100 ? -24.657 -5.101 31.405 1.00 95.94 100 GLN A N 1
ATOM 806 C CA . GLN A 1 100 ? -24.217 -6.327 32.080 1.00 95.94 100 GLN A CA 1
ATOM 807 C C . GLN A 1 100 ? -23.990 -6.112 33.579 1.00 95.94 100 GLN A C 1
ATOM 809 O O . GLN A 1 100 ? -24.455 -6.921 34.383 1.00 95.94 100 GLN A O 1
ATOM 814 N N . VAL A 1 101 ? -23.341 -5.009 33.971 1.00 96.12 101 VAL A N 1
ATOM 815 C CA . VAL A 1 101 ? -23.139 -4.665 35.389 1.00 96.12 101 VAL A CA 1
ATOM 816 C C . VAL A 1 101 ? -24.483 -4.519 36.104 1.00 96.12 101 VAL A C 1
ATOM 818 O O . VAL A 1 101 ? -24.697 -5.168 37.125 1.00 96.12 101 VAL A O 1
ATOM 821 N N . LYS A 1 102 ? -25.441 -3.778 35.527 1.00 95.69 102 LYS A N 1
ATOM 822 C CA . LYS A 1 102 ? -26.791 -3.628 36.108 1.00 95.69 102 LYS A CA 1
ATOM 823 C C . LYS A 1 102 ? -27.507 -4.967 36.288 1.00 95.69 102 LYS A C 1
ATOM 825 O O . LYS A 1 102 ? -28.256 -5.140 37.250 1.00 95.69 102 LYS A O 1
ATOM 830 N N . ILE A 1 103 ? -27.343 -5.897 35.346 1.00 95.88 103 ILE A N 1
ATOM 831 C CA . ILE A 1 103 ? -27.939 -7.237 35.437 1.00 95.88 103 ILE A CA 1
ATOM 832 C C . ILE A 1 103 ? -27.315 -8.014 36.600 1.00 95.88 103 ILE A C 1
ATOM 834 O O . ILE A 1 103 ? -28.051 -8.589 37.405 1.00 95.88 103 ILE A O 1
ATOM 838 N N . ILE A 1 104 ? -25.986 -8.005 36.713 1.00 95.50 104 ILE A N 1
ATOM 839 C CA . ILE A 1 104 ? -25.256 -8.698 37.781 1.00 95.50 104 ILE A CA 1
ATOM 840 C C . ILE A 1 104 ? -25.616 -8.113 39.152 1.00 95.50 104 ILE A C 1
ATOM 842 O O . ILE A 1 104 ? -25.906 -8.870 40.078 1.00 95.50 104 ILE A O 1
ATOM 846 N N . ASP A 1 105 ? -25.685 -6.788 39.280 1.00 95.56 105 ASP A N 1
ATOM 847 C CA . ASP A 1 105 ? -26.052 -6.125 40.536 1.00 95.56 105 ASP A CA 1
ATOM 848 C C . ASP A 1 105 ? -27.453 -6.536 41.006 1.00 95.56 105 ASP A C 1
ATOM 850 O O . ASP A 1 105 ? -27.637 -6.911 42.166 1.00 95.56 105 ASP A O 1
ATOM 854 N N . LYS A 1 106 ? -28.434 -6.578 40.094 1.00 94.44 106 LYS A N 1
ATOM 855 C CA . LYS A 1 106 ? -29.788 -7.069 40.403 1.00 94.44 106 LYS A CA 1
ATOM 856 C C . LYS A 1 106 ? -29.792 -8.527 40.861 1.00 94.44 106 LYS A C 1
ATOM 858 O O . LYS A 1 106 ? -30.538 -8.882 41.774 1.00 94.44 106 LYS A O 1
ATOM 863 N N . GLN A 1 107 ? -28.980 -9.382 40.239 1.00 94.00 107 GLN A N 1
ATOM 864 C CA . GLN A 1 107 ? -28.844 -10.780 40.657 1.00 94.00 107 GLN A CA 1
ATOM 865 C C . GLN A 1 107 ? -28.246 -10.874 42.067 1.00 94.00 107 GLN A C 1
ATOM 867 O O . GLN A 1 107 ? -28.763 -11.615 42.900 1.00 94.00 107 GLN A O 1
ATOM 872 N N . LEU A 1 108 ? -27.208 -10.088 42.370 1.00 93.81 108 LEU A N 1
ATOM 873 C CA . LEU A 1 108 ? -26.603 -10.039 43.703 1.00 93.81 108 LEU A CA 1
ATOM 874 C C . LEU A 1 108 ? -27.593 -9.563 44.774 1.00 93.81 108 LEU A C 1
ATOM 876 O O . LEU A 1 108 ? -27.629 -10.134 45.862 1.00 93.81 108 LEU A O 1
ATOM 880 N N . GLU A 1 109 ? -28.410 -8.547 44.488 1.00 94.31 109 GLU A N 1
ATOM 881 C CA . GLU A 1 109 ? -29.461 -8.083 45.404 1.00 94.31 109 GLU A CA 1
ATOM 882 C C . GLU A 1 109 ? -30.514 -9.160 45.682 1.00 94.31 109 GLU A C 1
ATOM 884 O O . GLU A 1 109 ? -30.937 -9.325 46.829 1.00 94.31 109 GLU A O 1
ATOM 889 N N . PHE A 1 110 ? -30.916 -9.914 44.655 1.00 93.19 110 PHE A N 1
ATOM 890 C CA . PHE A 1 110 ? -31.834 -11.040 44.808 1.00 93.19 110 PHE A CA 1
ATOM 891 C C . PHE A 1 110 ? -31.254 -12.123 45.728 1.00 93.19 110 PHE A C 1
ATOM 893 O O . PHE A 1 110 ? -31.941 -12.583 46.640 1.00 93.19 110 PHE A O 1
ATOM 900 N N . TYR A 1 111 ? -29.983 -12.496 45.546 1.00 88.81 111 TYR A N 1
ATOM 901 C CA . TYR A 1 111 ? -29.335 -13.506 46.389 1.00 88.81 111 TYR A CA 1
ATOM 902 C C . TYR A 1 111 ? -29.068 -13.035 47.822 1.00 88.81 111 TYR A C 1
ATOM 904 O O . TYR A 1 111 ? -29.051 -13.866 48.715 1.00 88.81 111 TYR A O 1
ATOM 912 N N . LYS A 1 112 ? -28.884 -11.732 48.072 1.00 86.38 112 LYS A N 1
ATOM 913 C CA . LYS A 1 112 ? -28.694 -11.188 49.434 1.00 86.38 112 LYS A CA 1
ATOM 914 C C . LYS A 1 112 ? -29.982 -11.113 50.264 1.00 86.38 112 LYS A C 1
ATOM 916 O O . LYS A 1 112 ? -29.902 -10.930 51.475 1.00 86.38 112 LYS A O 1
ATOM 921 N N . LYS A 1 113 ? -31.153 -11.149 49.619 1.00 74.75 113 LYS A N 1
ATOM 922 C CA . LYS A 1 113 ? -32.468 -11.112 50.285 1.00 74.75 113 LYS A CA 1
ATOM 923 C C . LYS A 1 113 ? -33.021 -12.498 50.635 1.00 74.75 113 LYS A C 1
ATOM 925 O O . LYS A 1 113 ? -34.000 -12.555 51.376 1.00 74.75 113 LYS A O 1
ATOM 930 N N . ASN A 1 114 ? -32.432 -13.562 50.090 1.00 53.44 114 ASN A N 1
ATOM 931 C CA . ASN A 1 114 ? -32.704 -14.956 50.452 1.00 53.44 114 ASN A CA 1
ATOM 932 C C . ASN A 1 114 ? -31.618 -15.465 51.404 1.00 53.44 114 ASN A C 1
ATOM 934 O O . ASN A 1 114 ? -31.923 -16.405 52.167 1.00 53.44 114 ASN A O 1
#

pLDDT: mean 92.04, std 10.6, range [51.38, 98.0]

Sequence (114 aa):
MIPREITNDYLLSGLIYCGKCKAKMIGSSAKSGQHFYYACHNYIKRGKDICSARLIKKKEIELLIIEHIKTHILTEENLTELFNIVLNEINQHKRDSEDQVKIIDKQLEFYKKN